Protein AF-X1SB30-F1 (afdb_monomer)

Mean predicted aligned error: 9.73 Å

Sequence (57 aa):
MGMPMSKFITIANNKGGLGKTTTAINLATALTEQKKKILLVDLGPTTTALDTQTQKP

pLDDT: mean 80.96, std 19.76, range [34.56, 98.31]

Organism: NCBI:txid412755

Secondary structure (DSSP, 8-state):
-PPPPPP------SSTTSSHHHHHHHHHHHHHHTT----------------------

InterPro domains:
  IPR025669 AAA domain [PF13614] (7-47)
  IPR027417 P-loop containing nucleoside triphosphate hydrolase [G3DSA:3.40.50.300] (3-55)
  IPR027417 P-loop containing nucleoside triphosphate hydrolase [SSF52540] (5-53)
  IPR050678 DNA Partitioning ATPase [PTHR13696] (5-49)

Foldseek 3Di:
DDDDDDDDDDQDDLDPPPCSVVVLVVVQVVVVVVVDDDDRDDDPHPDPPPPPPDDDD

Structure (mmCIF, N/CA/C/O backbone):
data_AF-X1SB30-F1
#
_entry.id   AF-X1SB30-F1
#
loop_
_atom_site.group_PDB
_atom_site.id
_atom_site.type_symbol
_atom_site.label_atom_id
_atom_site.label_alt_id
_atom_site.label_comp_id
_atom_site.label_asym_id
_atom_site.label_entity_id
_atom_site.label_seq_id
_atom_site.pdbx_PDB_ins_code
_atom_site.Cartn_x
_atom_site.Cartn_y
_atom_site.Cartn_z
_atom_site.occupancy
_atom_site.B_iso_or_equiv
_atom_site.auth_seq_id
_atom_site.auth_comp_id
_atom_site.auth_asym_id
_atom_site.auth_atom_id
_atom_site.pdbx_PDB_model_num
ATOM 1 N N . MET A 1 1 ? -28.559 -11.092 7.077 1.00 62.25 1 MET A N 1
ATOM 2 C CA . MET A 1 1 ? -27.603 -9.972 7.223 1.00 62.25 1 MET A CA 1
ATOM 3 C C . MET A 1 1 ? -26.537 -10.116 6.151 1.00 62.25 1 MET A C 1
ATOM 5 O O . MET A 1 1 ? -25.964 -11.191 6.054 1.00 62.25 1 MET A O 1
ATOM 9 N N . GLY A 1 2 ? -26.316 -9.096 5.318 1.00 71.12 2 GLY A N 1
ATOM 10 C CA . GLY A 1 2 ? -25.233 -9.114 4.329 1.00 71.12 2 GLY A CA 1
ATOM 11 C C . GLY A 1 2 ? -23.888 -8.850 5.005 1.00 71.12 2 GLY A C 1
ATOM 12 O O . GLY A 1 2 ? -23.800 -7.970 5.860 1.00 71.12 2 GLY A O 1
ATOM 13 N N . MET A 1 3 ? -22.857 -9.618 4.656 1.00 73.31 3 MET A N 1
ATOM 14 C CA . MET A 1 3 ? -21.500 -9.354 5.136 1.00 73.31 3 MET A CA 1
ATOM 15 C C . MET A 1 3 ? -21.008 -7.998 4.604 1.00 73.31 3 MET A C 1
ATOM 17 O O . MET A 1 3 ? -21.310 -7.652 3.459 1.00 73.31 3 MET A O 1
ATOM 21 N N . PRO A 1 4 ? -20.243 -7.223 5.390 1.00 76.25 4 PRO A N 1
ATOM 22 C CA . PRO A 1 4 ? -19.653 -5.987 4.893 1.00 76.25 4 PRO A CA 1
ATOM 23 C C . PRO A 1 4 ? -18.688 -6.293 3.736 1.00 76.25 4 PRO A C 1
ATOM 25 O O . PRO A 1 4 ? -17.730 -7.044 3.907 1.00 76.25 4 PRO A O 1
ATOM 28 N N . MET A 1 5 ? -18.931 -5.711 2.555 1.00 85.00 5 MET A N 1
ATOM 29 C CA . MET A 1 5 ? -18.026 -5.835 1.406 1.00 85.00 5 MET A CA 1
ATOM 30 C C . MET A 1 5 ? -16.774 -4.974 1.592 1.00 85.00 5 MET A C 1
ATOM 32 O O . MET A 1 5 ? -16.857 -3.754 1.754 1.00 85.00 5 MET A O 1
ATOM 36 N N . SER A 1 6 ? -15.605 -5.597 1.478 1.00 87.75 6 SER A N 1
ATOM 37 C CA . SER A 1 6 ? -14.328 -4.908 1.301 1.00 87.75 6 SER A CA 1
ATOM 38 C C . SER A 1 6 ? -14.180 -4.379 -0.130 1.00 87.75 6 SER A C 1
ATOM 40 O O . SER A 1 6 ? -14.544 -5.051 -1.093 1.00 87.75 6 SER A O 1
ATOM 42 N N . LYS A 1 7 ? -13.614 -3.175 -0.283 1.00 92.81 7 LYS A N 1
ATOM 43 C CA . LYS A 1 7 ? -13.213 -2.638 -1.593 1.00 92.81 7 LYS A CA 1
ATOM 44 C C . LYS A 1 7 ? -11.820 -3.155 -1.947 1.00 92.81 7 LYS A C 1
ATOM 46 O O . LYS A 1 7 ? -10.915 -3.054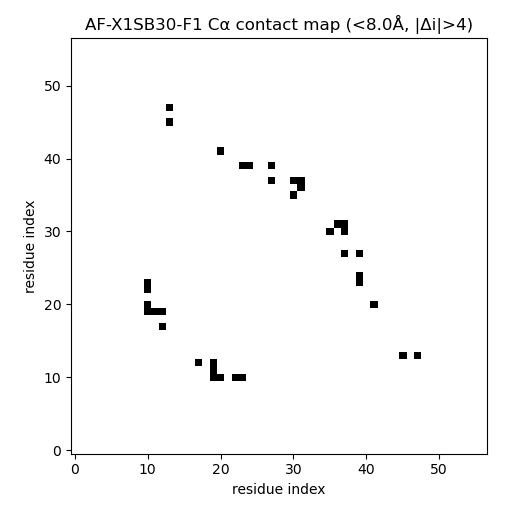 -1.122 1.00 92.81 7 LYS A O 1
ATOM 51 N N . PHE A 1 8 ? -11.651 -3.651 -3.169 1.00 94.31 8 PHE A N 1
ATOM 52 C CA . PHE A 1 8 ? -10.363 -4.100 -3.699 1.00 94.31 8 PHE A CA 1
ATOM 53 C C . PHE A 1 8 ? -9.812 -3.060 -4.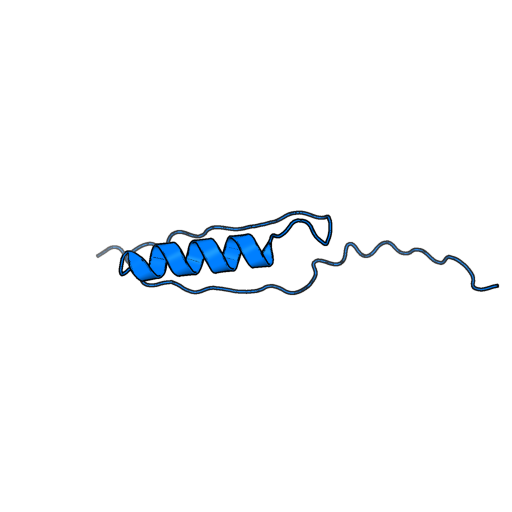677 1.00 94.31 8 PHE A C 1
ATOM 55 O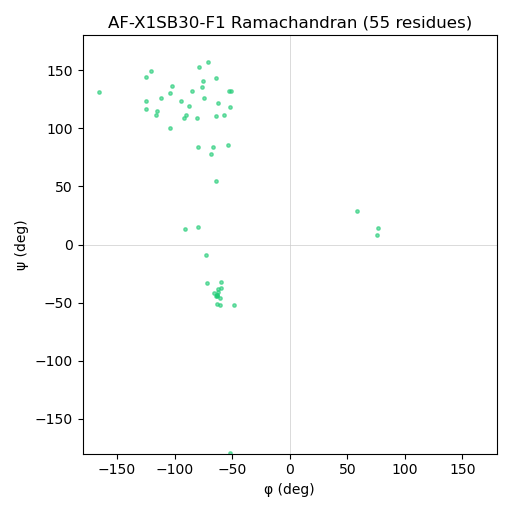 O . PHE A 1 8 ? -10.530 -2.603 -5.564 1.00 94.31 8 PHE A O 1
ATOM 62 N N . ILE A 1 9 ? -8.549 -2.672 -4.494 1.00 94.94 9 ILE A N 1
ATOM 63 C CA . ILE A 1 9 ?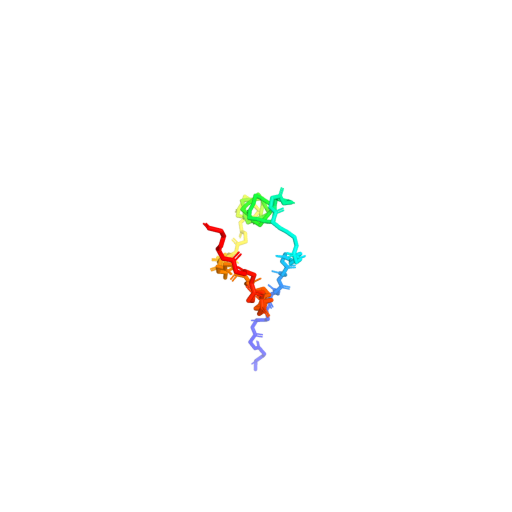 -7.835 -1.725 -5.357 1.00 94.94 9 ILE A CA 1
ATOM 64 C C . ILE A 1 9 ? -6.553 -2.411 -5.823 1.00 94.94 9 ILE A C 1
ATOM 66 O O . ILE A 1 9 ? -5.748 -2.836 -4.997 1.00 94.94 9 ILE A O 1
ATOM 70 N N . THR A 1 10 ? -6.359 -2.500 -7.136 1.00 94.94 10 THR A N 1
ATOM 71 C CA . THR A 1 10 ? -5.174 -3.118 -7.741 1.00 94.94 10 THR A CA 1
ATOM 72 C C . THR A 1 10 ? -4.335 -2.054 -8.432 1.00 94.94 10 THR A C 1
ATOM 74 O O . THR A 1 10 ? -4.832 -1.326 -9.289 1.00 94.94 10 THR A O 1
ATOM 77 N N . ILE A 1 11 ? -3.050 -1.982 -8.081 1.00 93.06 11 ILE A N 1
ATOM 78 C CA . ILE A 1 11 ? -2.069 -1.118 -8.745 1.00 93.06 11 ILE A CA 1
ATOM 79 C C . ILE A 1 11 ? -1.193 -2.000 -9.636 1.00 93.06 11 ILE A C 1
ATOM 81 O O . ILE A 1 11 ? -0.280 -2.667 -9.153 1.00 93.06 11 ILE A O 1
ATOM 85 N N . ALA A 1 12 ? -1.480 -2.023 -10.938 1.00 91.00 12 ALA A N 1
ATOM 86 C CA . ALA A 1 12 ? -0.804 -2.891 -11.900 1.00 91.00 12 ALA A CA 1
ATOM 87 C C . ALA A 1 12 ? -0.207 -2.105 -13.072 1.00 91.00 12 ALA A C 1
ATOM 89 O O . ALA A 1 12 ? -0.762 -1.114 -13.540 1.00 91.00 12 ALA A O 1
ATOM 90 N N . ASN A 1 13 ? 0.952 -2.568 -13.535 1.00 85.62 13 ASN A N 1
ATOM 91 C CA . ASN A 1 13 ? 1.652 -2.087 -14.722 1.00 85.62 13 ASN A CA 1
ATOM 92 C C . ASN A 1 13 ? 2.738 -3.107 -15.094 1.00 85.62 13 ASN A C 1
ATOM 94 O O . ASN A 1 13 ? 3.544 -3.478 -14.237 1.00 85.62 13 ASN A O 1
ATOM 98 N N . ASN A 1 14 ? 2.801 -3.505 -16.363 1.00 83.94 14 ASN A N 1
ATOM 99 C CA . ASN A 1 14 ? 3.714 -4.541 -16.855 1.00 83.94 14 ASN A CA 1
ATOM 100 C C . ASN A 1 14 ? 5.184 -4.088 -16.928 1.00 83.94 14 ASN A C 1
ATOM 102 O O . ASN A 1 14 ? 6.069 -4.908 -17.144 1.00 83.94 14 ASN A O 1
ATOM 106 N N . LYS A 1 15 ? 5.469 -2.792 -16.734 1.00 81.75 15 LYS A N 1
ATOM 107 C CA . LYS A 1 15 ? 6.831 -2.243 -16.733 1.00 81.75 15 LYS A CA 1
ATOM 108 C C . LYS A 1 15 ? 7.349 -1.982 -15.312 1.00 81.75 15 LYS A C 1
ATOM 110 O O . LYS A 1 15 ? 6.637 -1.465 -14.443 1.00 81.75 15 LYS A O 1
ATOM 115 N N . GLY A 1 16 ? 8.608 -2.354 -15.070 1.00 86.44 16 GLY A N 1
ATOM 116 C CA . GLY A 1 16 ? 9.331 -2.099 -13.819 1.00 86.44 16 GLY A CA 1
ATOM 117 C C . GLY A 1 16 ? 9.688 -0.620 -13.622 1.00 86.44 16 GLY A C 1
ATOM 118 O O . GLY A 1 16 ? 9.749 0.143 -14.582 1.00 86.44 16 GLY A O 1
ATOM 119 N N . GLY A 1 17 ? 9.904 -0.203 -12.370 1.00 87.38 17 GLY A N 1
ATOM 120 C CA . GLY A 1 17 ? 10.388 1.150 -12.048 1.00 87.38 17 GLY A CA 1
ATOM 121 C C . GLY A 1 17 ? 9.359 2.284 -12.151 1.00 87.38 17 GLY A C 1
ATOM 122 O O . GLY A 1 17 ? 9.726 3.443 -12.021 1.00 87.38 17 GLY A O 1
ATOM 123 N N . LEU A 1 18 ? 8.072 1.982 -12.349 1.00 91.81 18 LEU A N 1
ATOM 124 C CA . LEU A 1 18 ? 7.008 2.994 -12.491 1.00 91.81 18 LEU A CA 1
ATOM 125 C C . LEU A 1 18 ? 6.324 3.388 -11.171 1.00 91.81 18 LEU A C 1
ATOM 127 O O . LEU A 1 18 ? 5.247 3.971 -11.180 1.00 91.81 18 LEU A O 1
ATOM 131 N N . GLY A 1 19 ? 6.912 3.022 -10.032 1.00 92.81 19 GLY A N 1
ATOM 132 C CA . GLY A 1 19 ? 6.410 3.439 -8.722 1.00 92.81 19 GLY A CA 1
ATOM 133 C C . GLY A 1 19 ? 5.170 2.699 -8.209 1.00 92.81 19 GLY A C 1
ATOM 134 O O . GLY A 1 19 ? 4.596 3.153 -7.232 1.00 92.81 19 GLY A O 1
ATOM 135 N N . LYS A 1 20 ? 4.764 1.554 -8.787 1.00 93.69 20 LYS A N 1
ATOM 136 C CA . LYS A 1 20 ? 3.592 0.770 -8.323 1.00 93.69 20 LYS A CA 1
ATOM 137 C C . LYS A 1 20 ? 3.587 0.522 -6.810 1.00 93.69 20 LYS A C 1
ATOM 139 O O . LYS A 1 20 ? 2.610 0.840 -6.141 1.00 93.69 20 LYS A O 1
ATOM 144 N N . THR A 1 21 ? 4.691 -0.008 -6.281 1.00 92.69 21 THR A N 1
ATOM 145 C CA . THR A 1 21 ? 4.860 -0.295 -4.849 1.00 92.69 21 THR A CA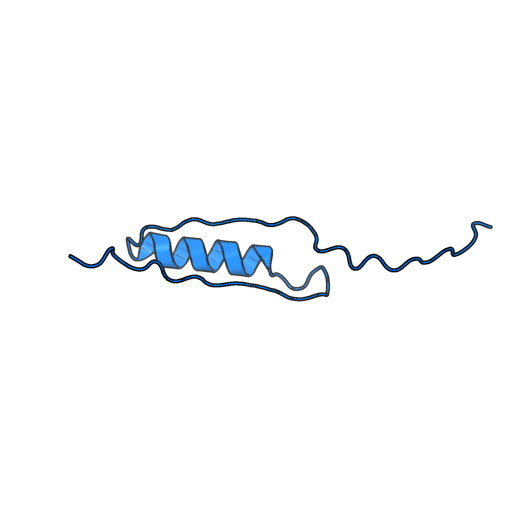 1
ATOM 146 C C . THR A 1 21 ? 4.796 0.988 -4.024 1.00 92.69 21 THR A C 1
ATOM 148 O O . THR A 1 21 ? 4.086 1.044 -3.027 1.00 92.69 21 THR A O 1
ATOM 151 N N . THR A 1 22 ? 5.454 2.057 -4.482 1.00 95.56 22 THR A N 1
ATOM 152 C CA . THR A 1 22 ? 5.420 3.377 -3.835 1.00 95.56 22 THR A CA 1
ATOM 153 C C . THR A 1 22 ? 4.002 3.945 -3.779 1.00 95.56 22 THR A C 1
ATOM 155 O O . THR A 1 22 ? 3.558 4.399 -2.729 1.00 95.56 22 THR A O 1
ATOM 158 N N . THR A 1 23 ? 3.258 3.880 -4.884 1.00 96.94 23 THR A N 1
ATOM 159 C CA . THR A 1 23 ? 1.860 4.313 -4.952 1.00 96.94 23 THR A CA 1
ATOM 160 C C . THR A 1 23 ? 0.976 3.476 -4.034 1.00 96.94 23 THR A C 1
ATOM 162 O O . THR A 1 23 ? 0.165 4.042 -3.308 1.00 96.94 23 THR A O 1
ATOM 165 N N . ALA A 1 24 ? 1.141 2.150 -4.027 1.00 96.56 24 ALA A N 1
ATOM 166 C CA . ALA A 1 24 ? 0.362 1.254 -3.178 1.00 96.56 24 ALA A CA 1
ATOM 167 C C . ALA A 1 24 ? 0.601 1.525 -1.681 1.00 96.56 24 ALA A C 1
ATOM 169 O O . ALA A 1 24 ? -0.362 1.615 -0.920 1.00 96.56 24 ALA A O 1
ATOM 170 N N . ILE A 1 25 ? 1.859 1.736 -1.276 1.00 96.81 25 ILE A N 1
ATOM 171 C CA . ILE A 1 25 ? 2.224 2.097 0.101 1.00 96.81 25 ILE A CA 1
ATOM 172 C C . ILE A 1 25 ? 1.625 3.454 0.480 1.00 96.81 25 ILE A C 1
ATOM 174 O O . ILE A 1 25 ? 0.927 3.544 1.484 1.00 96.81 25 ILE A O 1
ATOM 178 N N . ASN A 1 26 ? 1.824 4.495 -0.334 1.00 98.00 26 ASN A N 1
ATOM 179 C CA . ASN A 1 26 ? 1.316 5.835 -0.020 1.00 98.00 26 ASN A CA 1
ATOM 180 C C . ASN A 1 26 ? -0.217 5.871 0.060 1.00 98.00 26 ASN A C 1
ATOM 182 O O . ASN A 1 26 ? -0.776 6.517 0.946 1.00 98.00 26 ASN A O 1
ATOM 186 N N . LEU A 1 27 ? -0.905 5.140 -0.822 1.00 97.81 27 LEU A N 1
ATOM 187 C CA . LEU A 1 27 ? -2.359 5.003 -0.769 1.00 97.81 27 LEU A CA 1
ATOM 188 C C . LEU A 1 27 ? -2.812 4.281 0.509 1.00 97.81 27 LEU A C 1
ATOM 190 O O . LEU A 1 27 ? -3.761 4.723 1.156 1.00 97.81 27 LEU A O 1
ATOM 194 N N . ALA A 1 28 ? -2.138 3.193 0.896 1.00 97.25 28 ALA A N 1
ATOM 195 C CA . ALA A 1 28 ? -2.443 2.474 2.130 1.00 97.25 28 ALA A CA 1
ATOM 196 C C . ALA A 1 28 ? -2.224 3.352 3.375 1.00 97.25 28 ALA A C 1
ATOM 198 O O . ALA A 1 28 ? -3.072 3.351 4.271 1.00 97.25 28 ALA A O 1
ATOM 199 N N . THR A 1 29 ? -1.150 4.146 3.407 1.00 98.12 29 THR A N 1
ATOM 200 C CA . THR A 1 29 ? -0.873 5.112 4.481 1.00 98.12 29 THR A CA 1
ATOM 201 C C . THR A 1 29 ? -1.985 6.153 4.586 1.00 98.12 29 THR A C 1
ATOM 203 O O . THR A 1 29 ? -2.595 6.276 5.647 1.00 98.12 29 THR A O 1
ATOM 206 N N . ALA A 1 30 ? -2.347 6.813 3.481 1.00 98.25 30 ALA A N 1
ATOM 207 C CA . ALA A 1 30 ? -3.406 7.825 3.475 1.00 98.25 30 ALA A CA 1
ATOM 208 C C . ALA A 1 30 ? -4.773 7.260 3.919 1.00 98.25 30 ALA A C 1
ATOM 210 O O . ALA A 1 30 ? -5.536 7.919 4.625 1.00 98.25 30 ALA A O 1
ATOM 211 N N . LEU A 1 31 ? -5.099 6.017 3.545 1.00 97.31 31 LEU A N 1
ATOM 212 C CA . LEU A 1 31 ? -6.331 5.355 3.995 1.00 97.31 31 LEU A CA 1
ATOM 213 C C . LEU A 1 31 ? -6.274 4.954 5.480 1.00 97.31 31 LEU A C 1
ATOM 215 O O . LEU A 1 31 ? -7.298 4.999 6.168 1.00 97.31 31 LEU A O 1
ATOM 219 N N . THR A 1 32 ? -5.092 4.594 5.984 1.00 97.81 32 THR A N 1
ATOM 220 C CA . THR A 1 32 ? -4.864 4.304 7.410 1.00 97.81 32 THR A CA 1
ATOM 221 C C . THR A 1 32 ? -5.048 5.558 8.260 1.00 97.81 32 THR A C 1
ATOM 223 O O . THR A 1 32 ? -5.728 5.499 9.283 1.00 97.81 32 THR A O 1
ATOM 226 N N . GLU A 1 33 ? -4.547 6.711 7.807 1.00 98.31 33 GLU A N 1
ATOM 227 C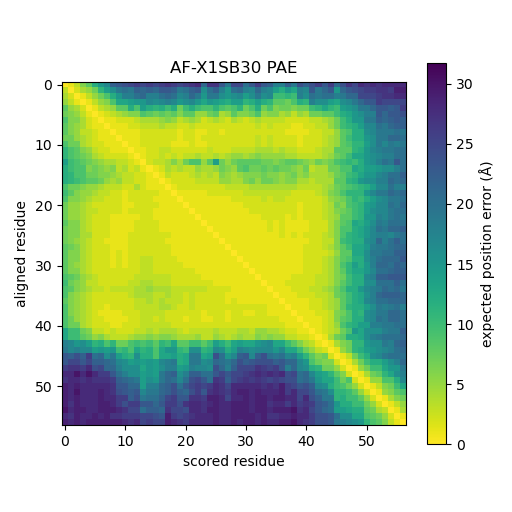 CA . GLU A 1 33 ? -4.754 8.016 8.458 1.00 98.31 33 GLU A CA 1
ATOM 228 C C . GLU A 1 33 ? -6.242 8.393 8.544 1.00 98.31 33 GLU A C 1
ATOM 230 O O . GLU A 1 33 ? -6.699 8.963 9.534 1.00 98.31 33 GLU A O 1
ATOM 235 N N . GLN A 1 34 ? -7.041 7.971 7.560 1.00 97.88 34 GLN A N 1
ATOM 236 C CA . GLN A 1 34 ? -8.504 8.097 7.573 1.00 97.88 34 GLN A CA 1
ATOM 237 C C . GLN A 1 34 ? -9.215 7.021 8.417 1.00 97.88 34 GLN A C 1
ATOM 239 O O . GLN A 1 34 ? -10.431 6.832 8.298 1.00 97.88 34 GLN A O 1
ATOM 244 N N . LYS A 1 35 ? -8.477 6.298 9.270 1.00 97.56 35 LYS A N 1
ATOM 245 C CA . LYS A 1 35 ? -8.970 5.245 10.173 1.00 97.56 35 LYS A CA 1
ATOM 246 C C . LYS A 1 35 ? -9.682 4.095 9.452 1.00 97.56 35 LYS A C 1
ATOM 248 O O . LYS A 1 35 ? -10.581 3.465 10.013 1.00 97.56 35 LYS A O 1
ATOM 253 N N . LYS A 1 36 ? -9.322 3.809 8.196 1.00 96.06 36 LYS A N 1
ATOM 254 C CA . LYS A 1 36 ? -9.827 2.621 7.492 1.00 96.06 36 LYS A CA 1
ATOM 255 C C . LYS A 1 36 ? -9.058 1.380 7.951 1.00 96.06 36 LYS A C 1
ATOM 257 O O . LYS A 1 36 ? -7.901 1.459 8.348 1.00 96.06 36 LYS A O 1
ATOM 262 N N . LYS A 1 37 ? -9.700 0.211 7.875 1.00 95.38 37 LYS A N 1
ATOM 263 C CA . LYS A 1 37 ? -9.018 -1.081 8.014 1.00 95.38 37 LYS A CA 1
ATOM 264 C C . LYS A 1 37 ? -8.515 -1.498 6.637 1.00 95.38 37 LYS A C 1
ATOM 266 O O . LYS A 1 37 ? -9.323 -1.656 5.723 1.00 95.38 37 LYS A O 1
ATOM 271 N N . ILE A 1 38 ? -7.205 -1.648 6.495 1.00 96.69 38 ILE A N 1
ATOM 272 C CA . ILE A 1 38 ? -6.546 -1.951 5.222 1.00 96.69 38 ILE A CA 1
ATOM 273 C C . ILE A 1 38 ? -5.770 -3.257 5.330 1.00 96.69 38 ILE A C 1
ATOM 275 O O . ILE A 1 38 ? -5.250 -3.601 6.388 1.00 96.69 38 ILE A O 1
ATOM 279 N N . LEU A 1 39 ? -5.676 -3.952 4.202 1.00 95.75 39 LEU A N 1
ATOM 280 C CA . LEU A 1 39 ? -4.740 -5.038 3.962 1.00 95.75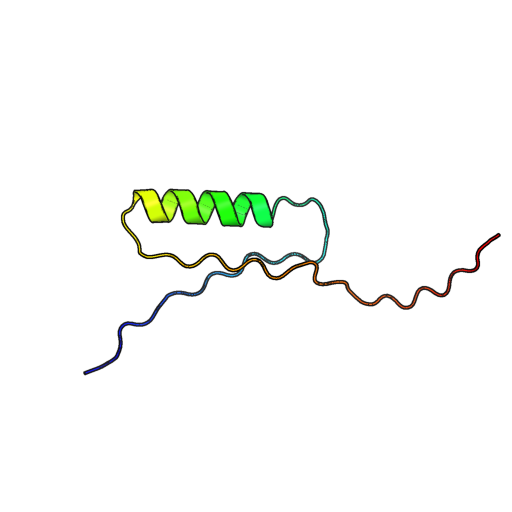 39 LEU A CA 1
ATOM 281 C C . LEU A 1 39 ? -3.971 -4.669 2.695 1.00 95.75 39 LEU A C 1
ATOM 283 O O . LEU A 1 39 ? -4.576 -4.538 1.632 1.00 95.75 39 LEU A O 1
ATOM 287 N N . LEU A 1 40 ? -2.662 -4.469 2.820 1.00 94.88 40 LEU A N 1
ATOM 288 C CA . LEU A 1 40 ? -1.779 -4.297 1.673 1.00 94.88 40 LEU A CA 1
ATOM 289 C C . LEU A 1 40 ? -1.185 -5.662 1.323 1.00 94.88 40 LEU A C 1
ATOM 291 O O . LEU A 1 40 ? -0.577 -6.304 2.176 1.00 94.88 40 LEU A O 1
ATOM 295 N N . VAL A 1 41 ? -1.380 -6.101 0.081 1.00 93.31 41 VAL A N 1
ATOM 296 C CA . VAL A 1 41 ? -0.819 -7.351 -0.442 1.00 93.31 41 VAL A CA 1
ATOM 297 C C . VAL A 1 41 ? 0.154 -6.991 -1.557 1.00 93.31 41 VAL A C 1
ATOM 299 O O . VAL A 1 41 ? -0.268 -6.449 -2.577 1.00 93.31 41 VAL A O 1
ATOM 302 N N . ASP A 1 42 ? 1.441 -7.274 -1.354 1.00 88.75 42 ASP A N 1
ATOM 303 C CA . ASP A 1 42 ? 2.451 -7.173 -2.407 1.00 88.75 42 ASP A CA 1
ATOM 304 C C . ASP A 1 42 ? 2.582 -8.531 -3.096 1.00 88.75 42 ASP A C 1
ATOM 306 O O . ASP A 1 42 ? 3.039 -9.516 -2.512 1.00 88.75 42 ASP A O 1
ATOM 310 N N . LEU A 1 43 ? 2.103 -8.593 -4.332 1.00 82.75 43 LEU A N 1
ATOM 311 C CA . LEU A 1 43 ? 2.317 -9.729 -5.209 1.00 82.75 43 LEU A CA 1
ATOM 312 C C . LEU A 1 43 ? 3.612 -9.404 -5.956 1.00 82.75 43 LEU A C 1
ATOM 314 O O . LEU A 1 43 ? 3.631 -8.443 -6.722 1.00 82.75 43 LEU A O 1
ATOM 318 N N . GLY A 1 44 ? 4.686 -10.156 -5.679 1.00 70.75 44 GLY A N 1
ATOM 319 C CA . GLY A 1 44 ? 6.017 -9.971 -6.274 1.00 70.75 44 GLY A CA 1
ATOM 320 C C . GLY A 1 44 ? 6.013 -9.918 -7.813 1.00 70.75 44 GLY A C 1
ATOM 321 O O . GLY A 1 44 ? 4.957 -10.000 -8.438 1.00 70.75 44 GLY A O 1
ATOM 322 N N . PRO A 1 45 ? 7.178 -9.767 -8.470 1.00 61.25 45 PRO A N 1
ATOM 323 C CA . PRO A 1 45 ? 7.225 -9.420 -9.887 1.00 61.25 45 PRO A CA 1
ATOM 324 C C . PRO A 1 45 ? 6.354 -10.357 -10.733 1.00 61.25 45 PRO A C 1
ATOM 326 O O . PRO A 1 45 ? 6.604 -11.556 -10.813 1.00 61.25 45 PRO A O 1
ATOM 329 N N . THR A 1 46 ? 5.341 -9.787 -11.393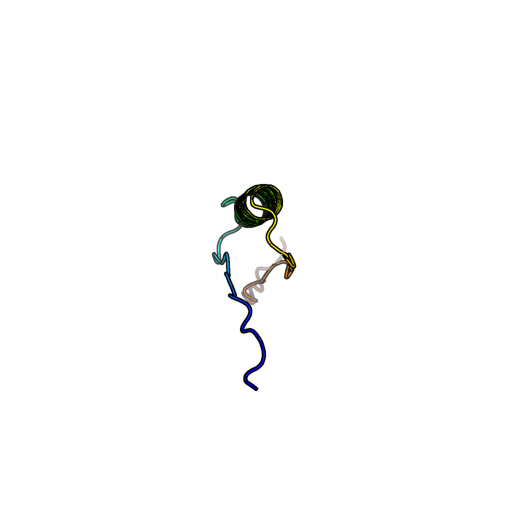 1.00 60.94 46 THR A N 1
ATOM 330 C CA . THR A 1 46 ? 4.655 -10.414 -12.523 1.00 60.94 46 THR A CA 1
ATOM 331 C C . THR A 1 46 ? 5.656 -10.460 -13.672 1.00 60.94 46 THR A C 1
ATOM 333 O O . THR A 1 46 ? 5.669 -9.581 -14.535 1.00 60.94 46 THR A O 1
ATOM 336 N N . THR A 1 47 ? 6.588 -11.408 -13.638 1.00 45.59 47 THR A N 1
ATOM 337 C CA . THR A 1 47 ? 7.493 -11.656 -14.753 1.00 45.59 47 THR A CA 1
ATOM 338 C C . THR A 1 47 ? 6.631 -12.113 -15.919 1.00 45.59 47 THR A C 1
ATOM 340 O O . THR A 1 47 ? 6.070 -13.206 -15.896 1.00 45.59 47 THR A O 1
ATOM 343 N N . THR A 1 48 ? 6.513 -11.284 -16.956 1.00 49.75 48 THR A N 1
ATOM 344 C CA . THR A 1 48 ? 6.225 -11.817 -18.286 1.00 49.75 48 THR A CA 1
ATOM 345 C C . THR A 1 48 ? 7.347 -12.809 -18.565 1.00 49.75 48 THR A C 1
ATOM 347 O O . THR A 1 48 ? 8.505 -12.403 -18.661 1.00 49.75 48 THR A O 1
ATOM 350 N N . ALA A 1 49 ? 7.033 -14.101 -18.617 1.00 42.69 49 ALA A N 1
ATOM 351 C CA . ALA A 1 49 ? 7.951 -15.101 -19.133 1.00 42.69 49 ALA A CA 1
ATOM 352 C C . ALA A 1 49 ? 8.126 -14.820 -20.632 1.00 42.69 49 ALA A C 1
ATOM 354 O O . ALA A 1 49 ? 7.398 -15.351 -21.460 1.00 42.69 49 ALA A O 1
ATOM 355 N N . LEU A 1 50 ? 9.028 -13.897 -20.966 1.00 49.03 50 LEU A N 1
ATOM 356 C CA . LEU A 1 50 ? 9.630 -13.857 -22.286 1.00 49.03 50 LEU A CA 1
ATOM 357 C C . LEU A 1 50 ? 10.732 -14.910 -22.264 1.00 49.03 50 LEU A C 1
ATOM 359 O O . LEU A 1 50 ? 11.741 -14.784 -21.571 1.00 49.03 50 LEU A O 1
ATOM 363 N N . ASP A 1 51 ? 10.467 -15.976 -22.996 1.00 48.44 51 ASP A N 1
ATOM 364 C CA . ASP A 1 51 ? 11.363 -17.043 -23.402 1.00 48.44 51 ASP A CA 1
ATOM 365 C C . ASP A 1 51 ? 12.487 -16.527 -24.314 1.00 48.44 51 ASP A C 1
ATOM 367 O O . ASP A 1 51 ? 12.717 -17.045 -25.399 1.00 48.44 51 ASP A O 1
ATOM 371 N N . THR A 1 52 ? 13.254 -15.520 -23.906 1.00 39.41 52 THR A N 1
ATOM 372 C CA . THR A 1 52 ? 14.454 -15.155 -24.667 1.00 39.41 52 THR A CA 1
ATOM 373 C C . THR A 1 52 ? 15.592 -16.110 -24.324 1.00 39.41 52 THR A C 1
ATOM 375 O O . THR A 1 52 ? 16.459 -15.828 -23.499 1.00 39.41 52 THR A O 1
ATOM 378 N N . GLN A 1 53 ? 15.591 -17.257 -25.011 1.00 48.94 53 GLN A N 1
ATOM 379 C CA . GLN A 1 53 ? 16.811 -17.902 -25.496 1.00 48.94 53 GLN A CA 1
ATOM 380 C C . GLN A 1 53 ? 17.595 -16.862 -26.311 1.00 48.94 53 GLN A C 1
ATOM 382 O O . GLN A 1 53 ? 17.457 -16.767 -27.526 1.00 48.94 53 GLN A O 1
ATOM 387 N N . THR A 1 54 ? 18.411 -16.050 -25.651 1.00 44.22 54 THR A N 1
ATOM 388 C CA . THR A 1 54 ? 19.472 -15.298 -26.324 1.00 44.22 54 THR A CA 1
ATOM 389 C C . THR A 1 54 ? 20.793 -15.786 -25.783 1.00 44.22 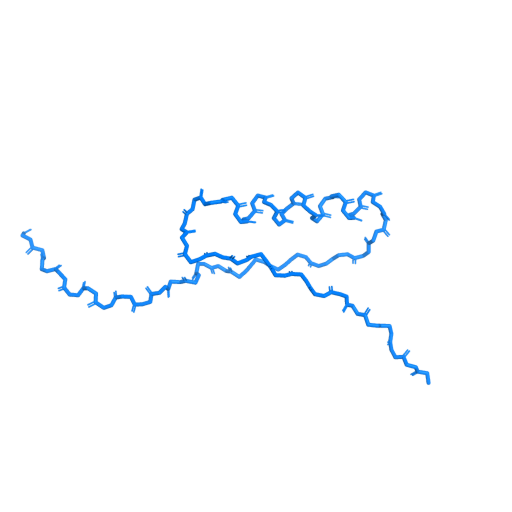54 THR A C 1
ATOM 391 O O . THR A 1 54 ? 21.111 -15.639 -24.604 1.00 44.22 54 THR A O 1
ATOM 394 N N . GLN A 1 55 ? 21.500 -16.454 -26.686 1.00 48.88 55 GLN A N 1
ATOM 395 C CA . GLN A 1 55 ? 22.790 -17.070 -26.490 1.00 48.88 55 GLN A CA 1
ATOM 396 C C . GLN A 1 55 ? 23.778 -16.082 -25.871 1.00 48.88 55 GLN A C 1
ATOM 398 O O . GLN A 1 55 ? 23.933 -14.944 -26.312 1.00 48.88 55 GLN A O 1
ATOM 403 N N . LYS A 1 56 ? 24.453 -16.576 -24.842 1.00 34.56 56 LYS A N 1
ATOM 404 C CA . LYS A 1 56 ? 25.723 -16.073 -24.342 1.00 34.56 56 LYS A CA 1
ATOM 405 C C . LYS A 1 56 ? 26.740 -15.996 -25.502 1.00 34.56 56 LYS A C 1
ATOM 407 O O . LYS A 1 56 ? 26.897 -17.008 -26.184 1.00 34.56 56 LYS A O 1
ATOM 412 N N . PRO A 1 57 ? 27.475 -14.886 -25.686 1.00 49.44 57 PRO A N 1
ATOM 413 C CA . PRO A 1 57 ? 28.854 -14.960 -26.158 1.00 49.44 57 PRO A CA 1
ATOM 414 C C . PRO A 1 57 ? 29.778 -15.485 -25.036 1.00 49.44 57 PRO A C 1
ATOM 416 O O . PRO A 1 57 ? 29.709 -15.019 -23.875 1.00 49.44 57 PRO A O 1
#

Solvent-accessible surface area (backbone atoms only — not comparable to full-atom values): 4258 Å² total; per-residue (Å²): 135,83,78,86,82,80,88,86,86,84,78,83,70,94,62,83,92,74,47,52,68,59,52,52,50,54,51,52,51,58,41,43,76,70,71,48,91,82,83,89,82,87,78,70,86,80,69,76,86,74,85,72,88,66,81,82,132

Radius of gyration: 17.3 Å; Cα contacts (8 Å, |Δi|>4): 18; chains: 1; bounding box: 56×26×37 Å